Protein AF-A0A527YPV0-F1 (afdb_monomer)

Foldseek 3Di:
DVVVVVVVVVVVVVVVVVVVVVVCVVVVCVVPPDAQDPDDDDDDDDPPQDLLNVLVVCCVVSNHVDSCVSVD

Radius of gyration: 23.84 Å; Cα contacts (8 Å, |Δi|>4): 27; chains: 1; bounding box: 41×13×71 Å

Mean predicted aligned error: 10.54 Å

Sequence (72 aa):
QFVVFLNFVISLVMLLVLAAGFALYFGKQEFNEPGPSANADTFLVKPNTGVQEIAEQLERRGLISDARIFRL

Structure (mmCIF, N/CA/C/O backbone):
data_AF-A0A527YPV0-F1
#
_entry.id   AF-A0A527YPV0-F1
#
loop_
_atom_site.grou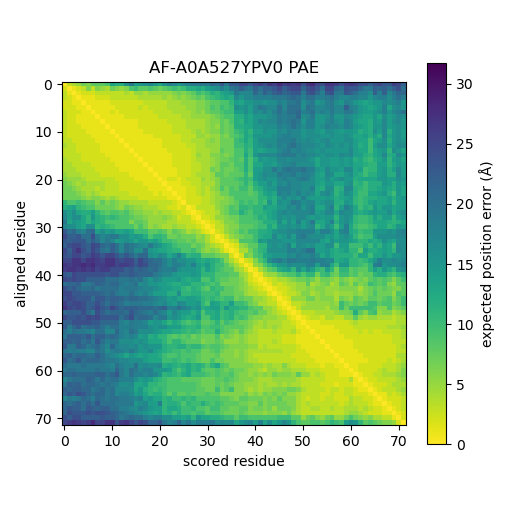p_PDB
_atom_site.id
_atom_site.type_symbol
_atom_site.label_atom_id
_atom_site.label_alt_id
_atom_site.label_comp_id
_atom_site.label_asym_id
_atom_site.label_entity_id
_atom_site.label_seq_id
_atom_site.pdbx_PDB_ins_code
_atom_site.Cartn_x
_atom_site.Cartn_y
_atom_site.Cartn_z
_atom_site.occupancy
_atom_site.B_iso_or_equiv
_atom_site.auth_seq_id
_atom_site.auth_comp_id
_atom_site.auth_asym_id
_atom_site.auth_atom_id
_atom_site.pdbx_PDB_model_num
ATOM 1 N N . GLN A 1 1 ? 20.504 -0.567 -41.798 1.00 66.69 1 GLN A N 1
ATOM 2 C CA . GLN A 1 1 ? 20.648 -1.019 -40.394 1.00 66.69 1 GLN A CA 1
ATOM 3 C C . GLN A 1 1 ? 20.025 -0.046 -39.388 1.00 66.69 1 GLN A C 1
ATOM 5 O O . GLN A 1 1 ? 19.280 -0.497 -38.530 1.00 66.69 1 GLN A O 1
ATOM 10 N N . PHE A 1 2 ? 20.234 1.271 -39.531 1.00 86.94 2 PHE A N 1
ATOM 11 C CA . PHE A 1 2 ? 19.652 2.298 -38.647 1.00 86.94 2 PHE A CA 1
ATOM 12 C C . PHE A 1 2 ? 18.120 2.225 -38.492 1.00 86.94 2 PHE A C 1
ATOM 14 O O . PHE A 1 2 ? 17.613 2.303 -37.382 1.00 86.94 2 PHE A O 1
ATOM 21 N N . VAL A 1 3 ? 17.385 1.988 -39.584 1.00 90.94 3 VAL A N 1
ATOM 22 C CA . VAL A 1 3 ? 15.912 1.873 -39.559 1.00 90.94 3 VAL A CA 1
ATOM 23 C C . VAL A 1 3 ? 15.430 0.701 -38.696 1.00 90.94 3 VAL A C 1
ATOM 25 O O . VAL A 1 3 ? 14.470 0.845 -37.948 1.00 90.94 3 VAL A O 1
ATOM 28 N N . VAL A 1 4 ? 16.119 -0.444 -38.753 1.00 92.62 4 VAL A N 1
ATOM 29 C CA . VAL A 1 4 ? 15.776 -1.632 -37.951 1.00 92.62 4 VAL A CA 1
ATOM 30 C C . VAL A 1 4 ? 16.047 -1.372 -36.470 1.00 92.62 4 VAL A C 1
ATOM 32 O O . VAL A 1 4 ? 15.221 -1.705 -35.627 1.00 92.62 4 VAL A O 1
ATOM 35 N N . PHE A 1 5 ? 17.164 -0.710 -36.156 1.00 95.31 5 PHE A N 1
ATOM 36 C CA . PHE A 1 5 ? 17.473 -0.294 -34.790 1.00 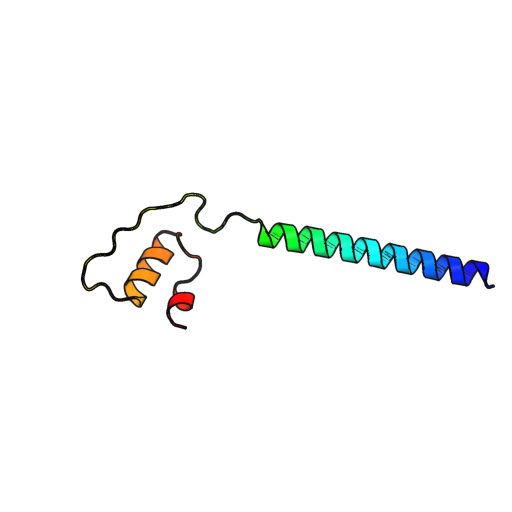95.31 5 PHE A CA 1
ATOM 37 C C . PHE A 1 5 ? 16.427 0.687 -34.243 1.00 95.31 5 PHE A C 1
ATOM 39 O O . PHE A 1 5 ? 15.920 0.492 -33.143 1.00 95.31 5 PHE A O 1
ATOM 46 N N . LEU A 1 6 ? 16.044 1.699 -35.026 1.00 96.19 6 LEU A N 1
ATOM 47 C CA . LEU A 1 6 ? 15.024 2.666 -34.623 1.00 96.19 6 LEU A CA 1
ATOM 48 C C . LEU A 1 6 ? 13.661 1.992 -34.401 1.00 96.19 6 LEU A C 1
ATOM 50 O O . LEU A 1 6 ? 12.972 2.305 -33.436 1.00 96.19 6 LEU A O 1
ATOM 54 N N . ASN A 1 7 ? 13.288 1.031 -35.250 1.00 95.12 7 ASN A N 1
ATOM 55 C CA . ASN A 1 7 ? 12.049 0.273 -35.092 1.00 95.12 7 ASN A CA 1
ATOM 56 C C . ASN A 1 7 ? 12.055 -0.584 -33.813 1.00 95.12 7 ASN A C 1
ATOM 58 O O . ASN A 1 7 ? 11.061 -0.612 -33.088 1.00 95.12 7 ASN A O 1
ATOM 62 N N . PHE A 1 8 ? 13.193 -1.206 -33.485 1.00 96.50 8 PHE A N 1
ATOM 63 C CA . PHE A 1 8 ? 13.376 -1.914 -32.218 1.00 96.50 8 PHE A CA 1
ATOM 64 C C . PHE A 1 8 ? 13.235 -0.976 -31.013 1.00 96.50 8 PHE A C 1
ATOM 66 O O . PHE A 1 8 ? 12.509 -1.295 -30.077 1.00 96.50 8 PHE A O 1
ATOM 73 N N . VAL A 1 9 ? 13.865 0.204 -31.054 1.00 96.94 9 VAL A N 1
ATOM 74 C CA . VAL A 1 9 ? 13.750 1.208 -29.983 1.00 96.94 9 VAL A CA 1
ATOM 75 C C . VAL A 1 9 ? 12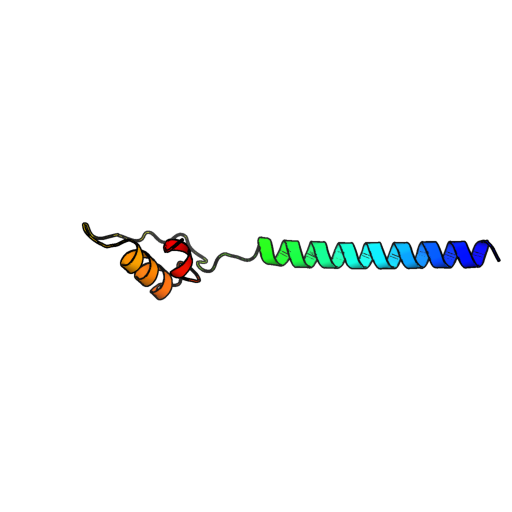.301 1.665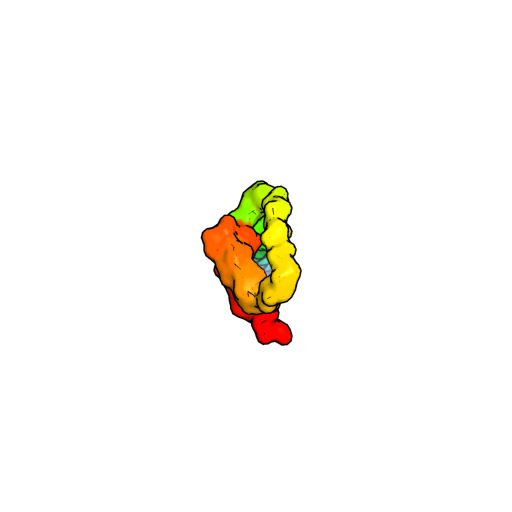 -29.816 1.00 96.94 9 VAL A C 1
ATOM 77 O O . VAL A 1 9 ? 11.804 1.697 -28.696 1.00 96.94 9 VAL A O 1
ATOM 80 N N . ILE A 1 10 ? 11.597 1.962 -30.912 1.00 96.56 10 ILE A N 1
ATOM 81 C CA . ILE A 1 10 ? 10.178 2.345 -30.868 1.00 96.56 10 ILE A CA 1
ATOM 82 C C . ILE A 1 10 ? 9.329 1.213 -30.277 1.00 96.56 10 ILE A C 1
ATOM 84 O O . ILE A 1 10 ? 8.488 1.469 -29.419 1.00 96.56 10 ILE A O 1
ATOM 88 N N . SER A 1 11 ? 9.582 -0.035 -30.673 1.00 96.38 11 SER A N 1
ATOM 89 C CA . SER A 1 11 ? 8.872 -1.204 -30.141 1.00 96.38 11 SER A CA 1
ATOM 90 C C . SER A 1 11 ? 9.124 -1.390 -28.641 1.00 96.38 11 SER A C 1
ATOM 92 O O . SER A 1 11 ? 8.191 -1.650 -27.884 1.00 96.38 11 SER A O 1
ATOM 94 N N . LEU A 1 12 ? 10.366 -1.194 -28.190 1.00 97.31 12 LEU A N 1
ATOM 95 C CA . LEU A 1 12 ? 10.735 -1.261 -26.777 1.00 97.31 12 LEU A CA 1
ATOM 96 C C . LEU A 1 12 ? 10.057 -0.155 -25.963 1.00 97.31 12 LEU A C 1
ATOM 98 O O . LEU A 1 12 ? 9.496 -0.427 -24.905 1.00 97.31 12 LEU A O 1
ATOM 102 N N . VAL A 1 13 ? 10.071 1.083 -26.464 1.00 97.75 13 VAL A N 1
ATOM 103 C CA . VAL A 1 13 ? 9.381 2.215 -25.830 1.00 97.75 13 VAL A CA 1
ATOM 104 C C . VAL A 1 13 ? 7.885 1.935 -25.734 1.00 97.75 13 VAL A C 1
ATOM 106 O O . VAL A 1 13 ? 7.291 2.151 -24.682 1.00 97.75 13 VAL A O 1
ATOM 109 N N . MET A 1 14 ? 7.278 1.398 -26.793 1.00 97.62 14 MET A N 1
ATOM 110 C CA . MET A 1 14 ? 5.862 1.042 -26.789 1.00 97.62 14 MET A CA 1
ATOM 111 C C . MET A 1 14 ? 5.547 -0.025 -25.732 1.00 97.62 14 MET A C 1
ATOM 113 O O . MET A 1 14 ? 4.563 0.106 -25.006 1.00 97.62 14 MET A O 1
ATOM 117 N N . LEU A 1 15 ? 6.415 -1.028 -25.577 1.00 97.56 15 LEU A N 1
ATOM 118 C CA . LEU A 1 15 ? 6.284 -2.053 -24.541 1.00 97.56 15 LEU A CA 1
ATOM 119 C C . LEU A 1 15 ? 6.384 -1.449 -23.130 1.00 97.56 15 LEU A C 1
ATOM 121 O O . LEU A 1 15 ? 5.557 -1.758 -22.274 1.00 97.56 15 LEU A O 1
ATOM 125 N N . LEU A 1 16 ? 7.332 -0.535 -22.900 1.00 97.75 16 LEU A N 1
ATOM 126 C CA . LEU A 1 16 ? 7.474 0.170 -21.620 1.00 97.75 16 LEU A CA 1
ATOM 127 C C . LEU A 1 16 ? 6.254 1.037 -21.291 1.00 97.75 16 LEU A C 1
ATOM 129 O O . LEU A 1 16 ? 5.800 1.038 -20.150 1.00 97.75 16 LEU A O 1
ATOM 133 N N . VAL A 1 17 ? 5.700 1.745 -22.279 1.00 97.44 17 VAL A N 1
ATOM 134 C CA . VAL A 1 17 ? 4.489 2.561 -22.096 1.00 97.44 17 VAL A CA 1
ATOM 135 C C . VAL 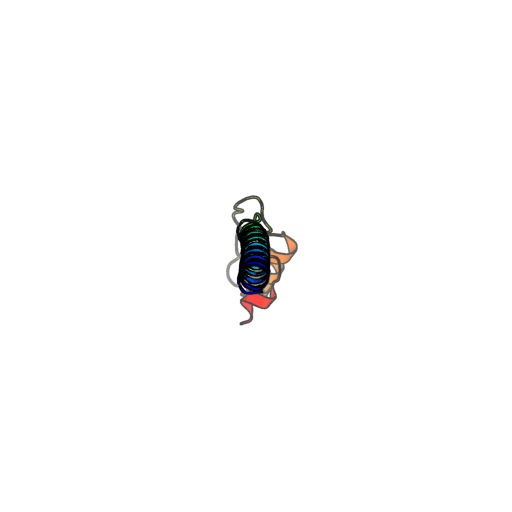A 1 17 ? 3.298 1.685 -21.712 1.00 97.44 17 VAL A C 1
ATOM 137 O O . VAL A 1 17 ? 2.566 2.032 -20.787 1.00 97.44 17 VAL A O 1
ATOM 140 N N . LEU A 1 18 ? 3.119 0.534 -22.367 1.00 97.00 18 LEU A N 1
ATOM 141 C CA . LEU A 1 18 ? 2.060 -0.414 -22.015 1.00 97.00 18 LEU A CA 1
ATOM 142 C C . LEU A 1 18 ? 2.243 -0.974 -20.601 1.00 97.00 18 LEU A C 1
ATOM 144 O O . LEU A 1 18 ? 1.285 -1.004 -19.831 1.00 97.00 18 LEU A O 1
ATOM 148 N N . ALA A 1 19 ? 3.466 -1.363 -20.236 1.00 95.56 19 ALA A N 1
ATOM 149 C CA . ALA A 1 19 ? 3.775 -1.859 -18.897 1.00 95.56 19 ALA A CA 1
ATOM 150 C C . ALA A 1 19 ? 3.501 -0.799 -17.817 1.00 95.56 19 ALA A C 1
ATOM 152 O O . ALA A 1 19 ? 2.865 -1.095 -16.807 1.00 95.56 19 ALA A O 1
ATOM 153 N N . ALA A 1 20 ? 3.915 0.450 -18.054 1.00 95.19 20 ALA A N 1
ATOM 154 C CA . ALA A 1 20 ? 3.633 1.570 -17.161 1.00 95.19 20 ALA A CA 1
ATOM 155 C C . ALA A 1 20 ? 2.126 1.842 -17.051 1.00 95.19 20 ALA A C 1
ATOM 157 O O . ALA A 1 20 ? 1.616 2.019 -15.948 1.00 95.19 20 ALA A O 1
ATOM 158 N N . GLY A 1 21 ? 1.398 1.818 -18.171 1.00 93.88 21 GLY A N 1
ATOM 159 C CA . GLY A 1 21 ? -0.057 1.958 -18.181 1.00 93.88 21 GLY A CA 1
ATOM 160 C C . GLY A 1 21 ? -0.751 0.877 -17.351 1.00 93.88 21 GLY A C 1
ATOM 161 O O . GLY A 1 21 ? -1.627 1.192 -16.548 1.00 93.88 21 GLY A O 1
ATOM 162 N N . PHE A 1 22 ? -0.316 -0.378 -17.479 1.00 91.94 22 PHE A N 1
ATOM 163 C CA . PHE A 1 22 ? -0.852 -1.497 -16.704 1.00 91.94 22 PHE A CA 1
ATOM 164 C C . PHE A 1 22 ? -0.551 -1.355 -15.207 1.00 91.94 22 PHE A C 1
ATOM 166 O O . PHE A 1 22 ? -1.447 -1.513 -14.382 1.00 91.94 22 PHE A O 1
ATOM 173 N N . ALA A 1 23 ? 0.682 -0.985 -14.851 1.00 90.06 23 ALA A N 1
ATOM 174 C CA . ALA A 1 23 ? 1.081 -0.756 -13.465 1.00 90.06 23 ALA A CA 1
ATOM 175 C C . ALA A 1 23 ? 0.298 0.397 -12.819 1.00 90.06 23 ALA A C 1
ATOM 177 O O . ALA A 1 23 ? -0.155 0.275 -11.684 1.00 90.06 23 ALA A O 1
ATOM 178 N N . LEU A 1 24 ? 0.094 1.500 -13.545 1.00 88.44 24 LEU A N 1
ATOM 179 C CA . LEU A 1 24 ? -0.703 2.630 -13.066 1.00 88.44 24 LEU A CA 1
ATOM 180 C C . LEU A 1 24 ? -2.184 2.272 -12.937 1.00 88.44 24 LEU A C 1
ATOM 182 O O . LEU A 1 24 ? -2.820 2.697 -11.977 1.00 88.44 24 LEU A O 1
ATOM 186 N N . TYR A 1 25 ? -2.732 1.496 -13.873 1.00 85.44 25 TYR A N 1
ATOM 187 C CA . TYR A 1 25 ? -4.111 1.020 -13.801 1.00 85.44 25 TYR A CA 1
ATOM 188 C C . TYR A 1 25 ? -4.324 0.117 -12.582 1.00 85.44 25 TYR A C 1
ATOM 190 O O . TYR A 1 25 ? -5.230 0.371 -11.792 1.00 85.44 25 TYR A O 1
ATOM 198 N N . PHE A 1 26 ? -3.448 -0.872 -12.390 1.00 84.00 26 PHE A N 1
ATOM 199 C CA . PHE A 1 26 ? -3.525 -1.812 -11.274 1.00 84.00 26 PHE A CA 1
ATOM 200 C C . PHE A 1 26 ? -3.278 -1.121 -9.928 1.00 84.00 26 PHE A C 1
ATOM 202 O O . PHE A 1 26 ? -4.052 -1.285 -8.993 1.00 84.00 26 PHE A O 1
ATOM 209 N N . GLY A 1 27 ? -2.259 -0.261 -9.846 1.00 81.50 27 GLY A N 1
ATOM 210 C CA . GLY A 1 27 ? -2.000 0.527 -8.644 1.00 81.50 27 GLY A CA 1
ATOM 211 C C . GLY A 1 27 ? -3.180 1.432 -8.299 1.00 81.50 27 GLY A C 1
ATOM 212 O O . GLY A 1 27 ? -3.632 1.455 -7.160 1.00 81.50 27 GLY A O 1
ATOM 213 N N . LYS A 1 28 ? -3.743 2.143 -9.286 1.00 76.75 28 LYS A N 1
ATOM 214 C CA . LYS A 1 28 ? -4.925 2.984 -9.067 1.00 76.75 28 LYS A CA 1
ATOM 215 C C . LYS A 1 28 ? -6.134 2.161 -8.613 1.00 76.75 28 LYS A C 1
ATOM 217 O O . LYS A 1 28 ? -6.912 2.678 -7.816 1.00 76.75 28 LYS A O 1
ATOM 222 N N . GLN A 1 29 ? -6.309 0.943 -9.119 1.00 74.06 29 GLN A N 1
ATOM 223 C CA . GLN A 1 29 ? -7.377 0.052 -8.677 1.00 74.06 29 GLN A CA 1
ATOM 224 C C . GLN A 1 29 ? -7.230 -0.260 -7.185 1.00 74.06 29 GLN A C 1
ATOM 226 O O . GLN A 1 29 ? -8.136 0.079 -6.436 1.00 74.06 29 GLN A O 1
ATOM 231 N N . GLU A 1 30 ? -6.065 -0.741 -6.753 1.00 72.25 30 GLU A N 1
ATOM 232 C CA . GLU A 1 30 ? -5.776 -1.066 -5.347 1.00 72.25 30 GLU A CA 1
ATOM 233 C C . GLU A 1 30 ? -6.011 0.127 -4.397 1.00 72.25 30 GLU A C 1
ATOM 235 O O . GLU A 1 30 ? -6.593 -0.013 -3.327 1.00 72.25 30 GLU A O 1
ATOM 240 N N . PHE A 1 31 ? -5.612 1.344 -4.794 1.00 72.38 31 PHE A N 1
ATOM 241 C CA . PHE A 1 31 ? -5.807 2.542 -3.960 1.00 72.38 31 PHE A CA 1
ATOM 242 C C . PHE A 1 31 ? -7.258 3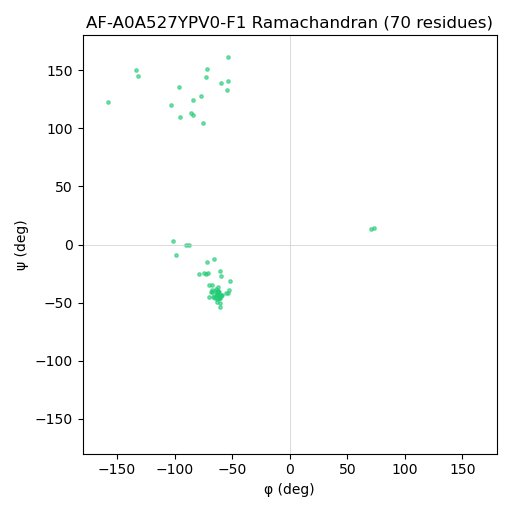.033 -3.881 1.00 72.38 31 PHE A C 1
ATOM 244 O O . PHE A 1 31 ? -7.598 3.749 -2.941 1.00 72.38 31 PHE A O 1
ATOM 251 N N . ASN A 1 32 ? -8.085 2.738 -4.887 1.00 67.25 32 ASN A N 1
ATOM 252 C CA . ASN A 1 32 ? -9.485 3.175 -4.933 1.00 67.25 32 ASN A CA 1
ATOM 253 C C . ASN A 1 32 ? -10.462 2.063 -4.553 1.00 67.25 32 ASN A C 1
ATOM 255 O O . ASN A 1 32 ? -11.675 2.279 -4.629 1.00 67.25 32 ASN A O 1
ATOM 259 N N . GLU A 1 33 ? -9.967 0.884 -4.181 1.00 66.19 33 GLU A N 1
ATOM 260 C CA . GLU A 1 33 ? -10.832 -0.156 -3.659 1.00 66.19 33 GLU A CA 1
ATOM 261 C C . GLU A 1 33 ? -11.550 0.348 -2.400 1.00 66.19 33 GLU A C 1
ATOM 263 O O . GLU A 1 33 ? -10.963 1.074 -1.587 1.00 66.19 33 GLU A O 1
ATOM 268 N N . PRO A 1 34 ? -12.848 0.025 -2.246 1.00 66.25 34 PRO A N 1
ATOM 269 C CA . PRO A 1 34 ? -13.584 0.388 -1.051 1.00 66.25 34 PRO A CA 1
ATOM 270 C C . PRO A 1 34 ? -12.838 -0.143 0.170 1.00 66.25 34 PRO A C 1
ATOM 272 O O . PRO A 1 34 ? -12.439 -1.308 0.199 1.00 66.25 34 PRO A O 1
ATOM 275 N N . GLY A 1 35 ? -12.667 0.705 1.186 1.00 64.19 35 GLY A N 1
ATOM 276 C CA . GLY A 1 35 ? -12.163 0.242 2.471 1.00 64.19 35 GLY A CA 1
ATOM 277 C C . GLY A 1 35 ? -13.014 -0.924 3.009 1.00 64.19 35 GLY A C 1
ATOM 278 O O . GLY A 1 35 ? -14.162 -1.090 2.592 1.00 64.19 35 GLY A O 1
ATOM 279 N N . PRO A 1 36 ? -12.491 -1.715 3.963 1.00 63.88 36 PRO A N 1
ATOM 280 C CA . PRO A 1 36 ? -13.139 -2.937 4.462 1.00 63.88 36 PRO A CA 1
ATOM 281 C C . PRO A 1 36 ? -14.588 -2.726 4.906 1.00 63.88 36 PRO A C 1
ATOM 283 O O . PRO A 1 36 ? -15.430 -3.611 4.770 1.00 63.88 36 PRO A O 1
ATOM 286 N N . SER A 1 37 ? -14.879 -1.523 5.404 1.00 60.97 37 SER A N 1
ATOM 287 C CA . SER A 1 37 ? -16.228 -1.086 5.712 1.00 60.97 37 SER A CA 1
ATOM 288 C C . SER A 1 37 ? -16.814 -0.298 4.544 1.00 60.97 37 SER A C 1
ATOM 290 O O . SER A 1 37 ? -16.440 0.848 4.296 1.00 60.97 37 SER A O 1
ATOM 292 N N . ALA A 1 38 ? -17.791 -0.893 3.859 1.00 60.03 38 ALA A N 1
ATOM 293 C CA . ALA A 1 38 ? -18.571 -0.232 2.811 1.00 60.03 38 ALA A CA 1
ATOM 294 C C . ALA A 1 38 ? -19.444 0.928 3.341 1.00 60.03 38 ALA A C 1
ATOM 296 O O . ALA A 1 38 ? -19.967 1.710 2.550 1.00 60.03 38 ALA A O 1
ATOM 297 N N . ASN A 1 39 ? -19.604 1.043 4.666 1.00 60.22 39 ASN A N 1
ATOM 298 C CA . ASN A 1 39 ? -20.412 2.062 5.330 1.00 60.22 39 ASN A CA 1
ATOM 299 C C . ASN A 1 39 ? -19.637 2.729 6.476 1.00 60.22 39 ASN A C 1
ATOM 301 O O . ASN A 1 39 ? -18.846 2.091 7.173 1.00 60.22 39 ASN A O 1
ATOM 305 N N . ALA A 1 40 ? -19.873 4.024 6.686 1.00 62.50 40 ALA A N 1
ATOM 306 C CA . ALA A 1 40 ? -19.374 4.731 7.859 1.00 62.50 40 ALA A CA 1
ATOM 307 C C . ALA A 1 40 ? -20.216 4.335 9.083 1.00 62.50 40 ALA A C 1
ATOM 309 O O . ALA A 1 40 ? -21.345 4.801 9.233 1.00 62.50 40 ALA A O 1
ATOM 310 N N . ASP A 1 41 ? -19.669 3.486 9.954 1.00 67.12 41 ASP A N 1
ATOM 311 C CA . ASP A 1 41 ? -20.364 3.031 11.160 1.00 67.12 41 ASP A CA 1
ATOM 312 C C . ASP A 1 41 ? -19.982 3.857 12.391 1.00 67.12 41 ASP A C 1
ATOM 314 O O . ASP A 1 41 ? -18.813 4.139 12.663 1.00 67.12 41 ASP A O 1
ATOM 318 N N . THR A 1 42 ? -20.993 4.225 13.181 1.00 74.00 42 THR A N 1
ATOM 319 C CA . THR A 1 42 ? -20.788 4.893 14.470 1.00 74.00 42 THR A CA 1
ATOM 320 C C . THR A 1 42 ? -20.567 3.844 15.554 1.00 74.00 42 THR A C 1
ATOM 322 O O . THR A 1 42 ? -21.472 3.085 15.907 1.00 74.00 42 THR A O 1
ATOM 325 N N . PHE A 1 43 ? -19.358 3.810 16.110 1.00 78.19 43 PHE A N 1
ATOM 326 C CA . PHE A 1 43 ? -18.982 2.885 17.173 1.00 78.19 43 PHE A CA 1
ATOM 327 C C . PHE A 1 43 ? -18.946 3.592 18.534 1.00 78.19 43 PHE A C 1
ATOM 329 O O . PHE A 1 43 ? -18.179 4.532 18.738 1.00 78.19 43 PHE A O 1
ATOM 336 N N . LEU A 1 44 ? -19.758 3.128 19.490 1.00 78.88 44 LEU A N 1
ATOM 337 C CA . LEU A 1 44 ? -19.765 3.664 20.852 1.00 78.88 44 LEU A CA 1
ATOM 338 C C . LEU A 1 44 ? -18.673 2.996 21.694 1.00 78.88 44 LEU A C 1
ATOM 340 O O . LEU A 1 44 ? -18.774 1.820 22.043 1.00 78.88 44 LEU A O 1
ATOM 344 N N . VAL A 1 45 ? -17.654 3.775 22.053 1.00 82.69 45 VAL A N 1
ATOM 345 C CA . VAL A 1 45 ? -16.596 3.366 22.983 1.00 82.69 45 VAL A CA 1
ATOM 346 C C . VAL A 1 45 ? -17.076 3.593 24.414 1.00 82.69 45 VAL A C 1
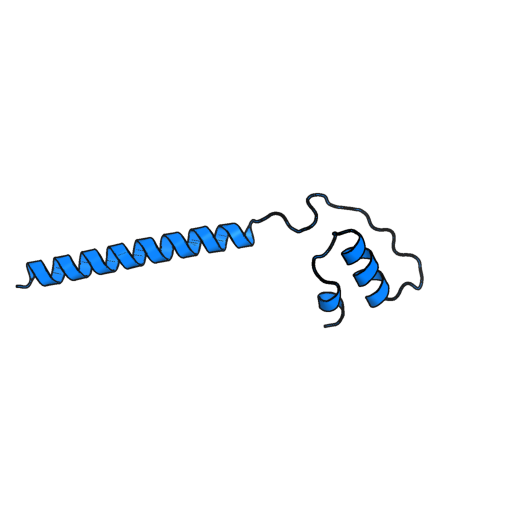ATOM 348 O O . VAL A 1 45 ? -17.466 4.704 24.777 1.00 82.69 45 VAL A O 1
ATOM 351 N N . LYS A 1 46 ? -17.051 2.551 25.251 1.00 82.75 46 LYS A N 1
ATOM 352 C CA . LYS A 1 46 ? -17.382 2.701 26.674 1.00 82.75 46 LYS A CA 1
ATOM 353 C C . LYS A 1 46 ? -16.249 3.440 27.404 1.00 82.75 46 LYS A C 1
ATOM 355 O O . LYS A 1 46 ? -15.079 3.195 27.095 1.00 82.75 46 LYS A O 1
ATOM 360 N N . PRO A 1 47 ? -16.554 4.292 28.399 1.00 77.75 47 PRO A N 1
ATOM 361 C CA . PRO A 1 47 ? -15.526 4.889 29.248 1.00 77.75 47 PRO A CA 1
ATOM 362 C C . PRO A 1 47 ? -14.637 3.802 29.869 1.00 77.75 47 PRO A C 1
ATOM 364 O O . PRO A 1 47 ? -15.149 2.760 30.277 1.00 77.75 47 PRO A O 1
ATOM 367 N N . ASN A 1 48 ? -13.329 4.057 29.953 1.00 81.50 48 ASN A N 1
ATOM 368 C CA . ASN A 1 48 ? -12.296 3.119 30.427 1.00 81.50 48 ASN A CA 1
ATOM 369 C C . ASN A 1 48 ? -11.977 1.923 29.503 1.00 81.50 48 ASN A C 1
ATOM 371 O O . ASN A 1 48 ? -11.292 1.002 29.941 1.00 81.50 48 ASN A O 1
ATOM 375 N N . THR A 1 49 ? -12.416 1.921 28.239 1.00 83.25 49 THR A N 1
ATOM 376 C CA . THR A 1 49 ? -11.979 0.896 27.269 1.00 83.25 49 THR A CA 1
ATOM 377 C C . THR A 1 49 ? -10.565 1.214 26.775 1.00 83.25 49 THR A C 1
ATOM 379 O O . THR A 1 49 ? -10.302 2.329 26.323 1.00 83.25 49 THR A O 1
ATOM 382 N N . GLY A 1 50 ? -9.648 0.247 26.851 1.00 86.81 50 GLY A N 1
ATOM 383 C CA . GLY A 1 50 ? -8.275 0.416 26.368 1.00 86.81 50 GLY A CA 1
ATOM 384 C C . GLY A 1 50 ? -8.190 0.442 24.839 1.00 86.81 50 GLY A C 1
ATOM 385 O O . GLY A 1 50 ? -8.980 -0.210 24.163 1.00 86.81 50 GLY A O 1
ATOM 386 N N . VAL A 1 51 ? -7.191 1.140 24.283 1.00 87.62 51 VAL A N 1
ATOM 387 C CA . VAL A 1 51 ? -6.965 1.256 22.821 1.00 87.62 51 VAL A CA 1
ATOM 388 C C . VAL A 1 51 ? -6.907 -0.114 22.137 1.00 87.62 51 VAL A C 1
ATOM 390 O O . VAL A 1 51 ? -7.475 -0.299 21.065 1.00 87.62 51 VAL A O 1
ATOM 393 N N . GLN A 1 52 ? -6.285 -1.097 22.787 1.00 87.62 52 GLN A N 1
ATOM 394 C CA . GLN A 1 52 ? -6.193 -2.455 22.260 1.00 87.62 52 GLN A CA 1
ATOM 395 C C . GLN A 1 52 ? -7.551 -3.163 22.203 1.00 87.62 52 GLN A C 1
ATOM 397 O O . GLN A 1 52 ? -7.867 -3.817 21.214 1.00 87.62 52 GLN A O 1
ATOM 402 N N . GLU A 1 53 ? -8.376 -2.987 23.231 1.00 87.19 53 GLU A N 1
ATOM 403 C CA . GLU A 1 53 ? -9.717 -3.562 23.272 1.00 87.19 53 GLU A CA 1
ATOM 404 C C . GLU A 1 53 ? -10.650 -2.870 22.264 1.00 87.19 53 GLU A C 1
ATOM 406 O O . GLU A 1 53 ? -11.465 -3.534 21.626 1.00 87.19 53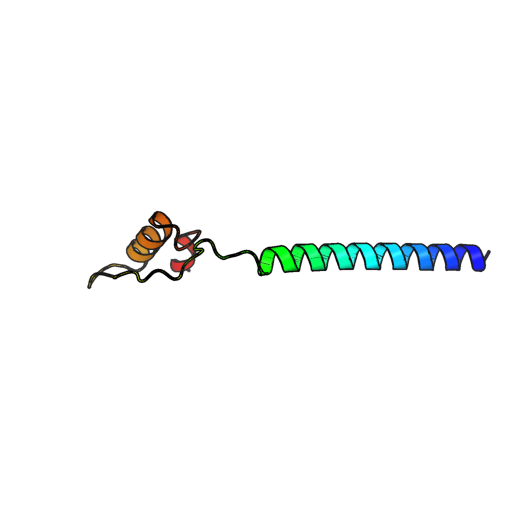 GLU A O 1
ATOM 411 N N . ILE A 1 54 ? -10.482 -1.559 22.042 1.00 87.00 54 ILE A N 1
ATOM 412 C CA . ILE A 1 54 ? -11.161 -0.822 20.965 1.00 87.00 54 ILE A CA 1
ATOM 413 C C . ILE A 1 54 ? -10.770 -1.405 19.603 1.00 87.00 54 ILE A C 1
ATOM 415 O O . ILE A 1 54 ? -11.653 -1.735 18.816 1.00 87.00 54 ILE A O 1
ATOM 419 N N . ALA A 1 55 ? -9.474 -1.582 19.335 1.00 87.19 55 ALA A N 1
ATOM 420 C CA . ALA A 1 55 ? -8.985 -2.111 18.064 1.00 87.19 55 ALA A CA 1
ATOM 421 C C . ALA A 1 55 ? -9.537 -3.518 17.775 1.00 87.19 55 ALA A C 1
ATOM 423 O O . ALA A 1 55 ? -10.041 -3.773 16.685 1.00 87.19 55 ALA A O 1
ATOM 424 N N . GLU A 1 56 ? -9.548 -4.406 18.770 1.00 89.62 56 GLU A N 1
ATOM 425 C CA . GLU A 1 56 ? -10.164 -5.728 18.624 1.00 89.62 56 GLU A CA 1
ATOM 426 C C . GLU A 1 56 ? -11.683 -5.659 18.396 1.00 89.62 56 GLU A C 1
ATOM 428 O O . GLU A 1 56 ? -12.242 -6.449 17.636 1.00 89.62 56 GLU A O 1
ATOM 433 N N . GLN A 1 57 ? -12.387 -4.734 19.060 1.00 87.75 57 GLN A N 1
ATOM 434 C CA . GLN A 1 57 ? -13.826 -4.546 18.853 1.00 87.75 57 GLN A CA 1
ATOM 435 C C . GLN A 1 57 ? -14.136 -4.006 17.448 1.00 87.75 57 GLN A C 1
ATOM 437 O O . GLN A 1 57 ? -15.154 -4.396 16.873 1.00 87.75 57 GLN A O 1
ATOM 442 N N . LEU A 1 58 ? -13.271 -3.154 16.892 1.00 86.88 58 LEU A N 1
ATOM 443 C CA . LEU A 1 58 ? -13.374 -2.649 15.522 1.00 86.88 58 LEU A CA 1
ATOM 444 C C . LEU A 1 58 ? -13.090 -3.750 14.489 1.00 86.88 58 LEU A C 1
ATOM 446 O O . LEU A 1 58 ? -13.861 -3.903 13.543 1.00 86.88 58 LEU A O 1
ATOM 450 N N . GLU A 1 59 ? -12.043 -4.552 14.695 1.00 85.94 59 GLU A N 1
ATOM 451 C CA . GLU A 1 59 ? -11.672 -5.669 13.812 1.00 85.94 59 GLU A CA 1
ATOM 452 C C . GLU A 1 59 ? -12.770 -6.741 13.776 1.00 85.94 59 GLU A C 1
ATOM 454 O O . GLU A 1 59 ? -13.223 -7.137 12.704 1.00 85.94 59 GLU A O 1
ATOM 459 N N . ARG A 1 60 ? -13.303 -7.145 14.941 1.00 85.69 60 ARG A N 1
ATOM 460 C CA . ARG A 1 60 ? -14.415 -8.115 15.025 1.00 85.69 60 ARG A CA 1
ATOM 461 C C . ARG A 1 60 ? -15.684 -7.659 14.307 1.00 85.69 60 ARG A C 1
ATOM 463 O O . ARG A 1 60 ? -16.493 -8.497 13.919 1.00 85.69 60 ARG A O 1
ATOM 470 N N . ARG A 1 61 ? -15.892 -6.347 14.176 1.00 80.69 61 ARG A N 1
ATOM 471 C CA . ARG A 1 61 ? -17.030 -5.763 13.452 1.00 80.69 61 ARG A CA 1
ATOM 472 C C . ARG A 1 61 ? -16.737 -5.523 11.969 1.00 80.69 61 ARG A C 1
ATOM 474 O O . ARG A 1 61 ? -17.622 -5.048 11.271 1.00 80.69 61 ARG A O 1
ATOM 481 N N . GLY A 1 62 ? -15.533 -5.847 11.493 1.00 79.81 62 GLY A N 1
ATOM 482 C CA . GLY A 1 62 ? -15.117 -5.632 10.106 1.00 79.81 62 GLY A CA 1
ATOM 483 C C . GLY A 1 62 ? -14.849 -4.167 9.756 1.00 79.81 62 GLY A C 1
ATOM 484 O O . GLY A 1 62 ? -14.753 -3.829 8.582 1.00 79.81 62 GLY A O 1
ATOM 485 N N . LEU A 1 63 ? -14.728 -3.291 10.760 1.00 80.88 63 LEU A N 1
ATOM 486 C CA . LEU A 1 63 ? -14.514 -1.854 10.552 1.00 80.88 63 LEU A CA 1
ATOM 487 C C . LEU A 1 63 ? -13.060 -1.524 10.204 1.00 80.88 63 LEU A C 1
ATOM 489 O O . LEU A 1 63 ? -12.791 -0.513 9.560 1.00 80.88 63 LEU A O 1
ATOM 493 N N . ILE A 1 64 ? -12.127 -2.378 10.627 1.00 83.06 64 ILE A N 1
ATOM 494 C CA . ILE A 1 64 ? -10.703 -2.313 10.288 1.00 83.06 64 ILE A CA 1
ATOM 495 C C . ILE A 1 64 ? -10.218 -3.709 9.889 1.00 83.06 64 ILE A C 1
ATOM 497 O O . ILE A 1 64 ? -10.726 -4.702 10.407 1.00 83.06 64 ILE A O 1
ATOM 501 N N . SER A 1 65 ? -9.222 -3.787 9.004 1.00 82.69 65 SER A N 1
ATOM 502 C CA . SER A 1 65 ? -8.658 -5.071 8.552 1.00 82.69 65 SER A CA 1
ATOM 503 C C . SER A 1 65 ? -7.767 -5.752 9.586 1.00 82.69 65 SER A C 1
ATOM 505 O O . SER A 1 65 ? -7.533 -6.951 9.487 1.00 82.69 65 SER A O 1
ATOM 507 N N . ASP A 1 66 ? -7.190 -4.980 10.509 1.00 83.12 66 ASP A N 1
ATOM 508 C CA . ASP A 1 66 ? -6.153 -5.468 11.412 1.00 83.12 66 ASP A CA 1
ATOM 509 C C . ASP A 1 66 ? -6.079 -4.597 12.671 1.00 83.12 66 ASP A C 1
ATOM 511 O O . ASP A 1 66 ? -5.837 -3.393 12.581 1.00 83.12 66 ASP A O 1
ATOM 515 N N . ALA A 1 67 ? -6.241 -5.188 13.857 1.00 85.56 67 ALA A N 1
ATOM 516 C CA . ALA A 1 67 ? -6.133 -4.466 15.128 1.00 85.56 67 ALA A CA 1
ATOM 517 C C . ALA A 1 67 ? -4.693 -4.049 15.496 1.00 85.56 67 ALA A C 1
ATOM 519 O O . ALA A 1 67 ? -4.490 -3.214 16.382 1.00 85.56 67 ALA A O 1
ATOM 520 N N . ARG A 1 68 ? -3.666 -4.614 14.851 1.00 86.38 68 ARG A N 1
ATOM 521 C CA . ARG A 1 68 ? -2.250 -4.365 15.179 1.00 86.38 68 ARG A CA 1
ATOM 522 C C . ARG A 1 68 ? -1.781 -2.966 14.793 1.00 86.38 68 ARG A C 1
ATOM 524 O O . ARG A 1 68 ? -0.858 -2.463 15.425 1.00 86.38 68 ARG A O 1
ATOM 531 N N . ILE A 1 69 ? -2.430 -2.318 13.826 1.00 83.38 69 ILE A N 1
ATOM 532 C CA . ILE A 1 69 ? -2.100 -0.944 13.403 1.00 83.38 69 ILE A CA 1
ATOM 533 C C . ILE A 1 69 ? -2.259 0.086 14.532 1.00 83.38 69 ILE A C 1
ATOM 535 O O . ILE A 1 69 ? -1.605 1.118 14.502 1.00 83.38 69 ILE A O 1
ATOM 539 N N . PHE A 1 70 ? -3.073 -0.212 1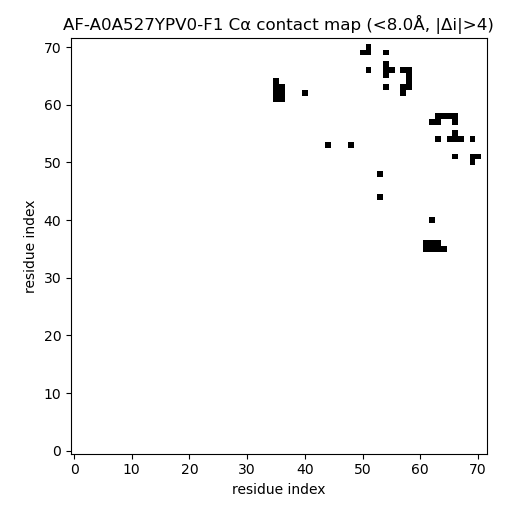5.550 1.00 81.81 70 PHE A N 1
ATOM 540 C CA . PHE A 1 70 ? -3.275 0.640 16.729 1.00 81.81 70 PHE A CA 1
ATOM 541 C C . PHE A 1 70 ? -2.257 0.392 17.857 1.00 81.81 70 PHE A C 1
ATOM 543 O O . PHE A 1 70 ? -2.351 1.017 18.911 1.00 81.81 70 PHE A O 1
ATOM 550 N N . ARG A 1 71 ? -1.322 -0.553 17.679 1.00 77.69 71 ARG A N 1
ATOM 551 C CA . ARG A 1 71 ? -0.274 -0.888 18.662 1.00 77.69 71 ARG A CA 1
ATOM 552 C C . ARG A 1 71 ? 1.081 -0.234 18.353 1.00 77.69 71 ARG A C 1
ATOM 554 O O . ARG A 1 71 ? 1.991 -0.371 19.168 1.00 77.69 71 ARG A O 1
ATOM 561 N N . LEU A 1 72 ? 1.216 0.379 17.174 1.00 65.25 72 LEU A N 1
ATOM 562 C CA . LEU A 1 72 ? 2.377 1.161 16.728 1.00 65.25 72 LEU A CA 1
ATOM 563 C C . LEU A 1 72 ? 2.304 2.582 17.292 1.00 65.25 72 LEU A C 1
ATOM 565 O O . LEU A 1 72 ? 3.375 3.088 17.689 1.00 65.25 72 LEU A O 1
#

Solvent-accessible surface area (backbone atoms only — not comparable to full-atom values): 4450 Å² total; per-residue (Å²): 110,68,68,61,53,51,50,50,50,52,51,51,52,52,52,51,52,51,52,50,51,51,52,51,52,53,51,51,47,68,75,66,50,80,59,80,38,89,61,94,77,90,79,88,78,60,89,93,65,49,71,69,59,51,28,48,56,35,31,77,70,41,63,37,94,58,44,65,76,78,74,116

Secondary structure (DSSP, 8-state):
-HHHHHHHHHHHHHHHHHHHHHHHHHHHHHHHSPPS-SS-----PPTT--HHHHHHHHHHTTSSS-GGGGG-

pLDDT: mean 83.35, std 10.88, range [60.03, 97.75]